Protein AF-A0A1C7IEK6-F1 (afdb_monomer_lite)

InterPro domains:
  IPR012427 Protein of unknown function DUF1622 [PF07784] (40-98)
  IPR012427 Protein of unknown function DUF1622 [PTHR38468] (2-104)

Radius of gyration: 26.87 Å; chains: 1; bounding box: 37×73×53 Å

Structure (mmCIF, N/CA/C/O backbone):
data_AF-A0A1C7IEK6-F1
#
_entry.id   AF-A0A1C7IEK6-F1
#
loop_
_atom_site.group_PDB
_atom_site.id
_atom_site.type_symbol
_atom_site.label_atom_id
_atom_site.label_alt_id
_atom_site.label_comp_id
_atom_site.label_asym_id
_atom_site.label_entity_id
_atom_site.label_seq_id
_atom_site.pdbx_PDB_ins_code
_atom_site.Cartn_x
_atom_site.Cartn_y
_atom_site.Cartn_z
_atom_site.occupancy
_atom_site.B_iso_or_equiv
_atom_site.auth_seq_id
_atom_site.auth_comp_id
_atom_site.auth_asym_id
_atom_site.auth_atom_id
_atom_site.pdbx_PDB_model_num
ATOM 1 N N . MET A 1 1 ? -20.602 -2.144 19.369 1.00 57.12 1 MET A N 1
ATOM 2 C CA . MET A 1 1 ? -19.142 -1.921 19.271 1.00 57.12 1 MET A CA 1
ATOM 3 C C . MET A 1 1 ? -18.459 -3.073 18.543 1.00 57.12 1 MET A C 1
ATOM 5 O O . MET A 1 1 ? -17.870 -2.806 17.510 1.00 57.12 1 MET A O 1
ATOM 9 N N . LEU A 1 2 ? -18.674 -4.334 18.947 1.00 65.44 2 LEU A N 1
ATOM 10 C CA . LEU A 1 2 ? -18.123 -5.524 18.264 1.00 65.44 2 LEU A CA 1
ATOM 11 C C . LEU A 1 2 ? -18.407 -5.593 16.748 1.00 65.44 2 LEU A C 1
ATOM 13 O O . LEU A 1 2 ? -17.500 -5.855 15.971 1.00 65.44 2 LEU A O 1
ATOM 17 N N . PHE A 1 3 ? -19.630 -5.267 16.313 1.00 71.25 3 PHE A N 1
ATOM 18 C CA . PHE A 1 3 ? -20.000 -5.299 14.889 1.00 71.25 3 PHE A CA 1
ATOM 19 C C . PHE A 1 3 ? -19.182 -4.331 14.011 1.00 71.25 3 PHE A C 1
ATOM 21 O O . PHE A 1 3 ? -18.820 -4.679 12.891 1.00 71.25 3 PHE A O 1
ATOM 28 N N . LEU A 1 4 ? -18.860 -3.127 14.506 1.00 73.94 4 LEU A N 1
ATOM 29 C CA . LEU A 1 4 ? -18.054 -2.153 13.752 1.00 73.94 4 LEU A CA 1
ATOM 30 C C . LEU A 1 4 ? -16.591 -2.597 13.655 1.00 73.94 4 LEU A C 1
ATOM 32 O O . LEU A 1 4 ? -15.978 -2.429 12.606 1.00 73.94 4 LEU A O 1
ATOM 36 N N . GLU A 1 5 ? -16.044 -3.176 14.724 1.00 69.12 5 GLU A N 1
ATOM 37 C CA . GLU A 1 5 ? -14.670 -3.689 14.746 1.00 69.12 5 GLU A CA 1
ATOM 38 C C . GLU A 1 5 ? -14.490 -4.897 13.825 1.00 69.12 5 GLU A C 1
ATOM 40 O O . GLU A 1 5 ? -13.506 -4.970 13.091 1.00 69.12 5 GLU A O 1
ATOM 45 N N . GLU A 1 6 ? -15.449 -5.820 13.825 1.00 78.44 6 GLU A N 1
ATOM 46 C CA . GLU A 1 6 ? -15.452 -6.993 12.949 1.00 78.44 6 GLU A CA 1
ATOM 47 C C . GLU A 1 6 ? -15.622 -6.586 11.479 1.00 78.44 6 GLU A C 1
ATOM 49 O O . GLU A 1 6 ? -14.896 -7.061 10.605 1.00 78.44 6 GLU A O 1
ATOM 54 N N . THR A 1 7 ? -16.498 -5.612 11.213 1.00 79.69 7 THR A N 1
ATOM 55 C CA . THR A 1 7 ? -16.661 -5.028 9.874 1.00 79.69 7 THR A CA 1
ATOM 56 C C . THR A 1 7 ? -15.376 -4.341 9.406 1.00 79.69 7 THR A C 1
ATOM 58 O O . THR A 1 7 ? -14.938 -4.566 8.279 1.00 79.69 7 THR A O 1
ATOM 61 N N . LEU A 1 8 ? -14.727 -3.544 10.263 1.00 81.00 8 LEU A N 1
ATOM 62 C CA . LEU A 1 8 ? -13.463 -2.876 9.943 1.00 81.00 8 LEU A CA 1
ATOM 63 C C . LEU A 1 8 ? -12.342 -3.886 9.676 1.00 81.00 8 LEU A C 1
ATOM 65 O O . LEU A 1 8 ? -11.599 -3.727 8.710 1.00 81.00 8 LEU A O 1
ATOM 69 N N . ARG A 1 9 ? -12.232 -4.928 10.507 1.00 81.62 9 ARG A N 1
ATOM 70 C CA . ARG A 1 9 ? -11.234 -5.991 10.350 1.00 81.62 9 ARG A CA 1
ATOM 71 C C . ARG A 1 9 ? -11.416 -6.718 9.020 1.00 81.62 9 ARG A C 1
ATOM 73 O O . ARG A 1 9 ? -10.456 -6.817 8.267 1.00 81.62 9 ARG A O 1
ATOM 80 N N . ASN A 1 10 ? -12.649 -7.083 8.673 1.00 86.69 10 ASN A N 1
ATOM 81 C CA . ASN A 1 10 ? -12.961 -7.712 7.389 1.00 86.69 10 ASN A CA 1
ATOM 82 C C . ASN A 1 10 ? -12.636 -6.804 6.191 1.00 86.69 10 ASN A C 1
ATOM 84 O O . ASN A 1 10 ? -12.075 -7.268 5.199 1.00 86.69 10 ASN A O 1
ATOM 88 N N . ILE A 1 11 ? -12.951 -5.506 6.277 1.00 87.00 11 ILE A N 1
ATOM 89 C CA . ILE A 1 11 ? -12.622 -4.534 5.221 1.00 87.00 11 ILE A CA 1
ATOM 90 C C . ILE A 1 11 ? -11.106 -4.398 5.061 1.00 87.00 11 ILE A C 1
ATOM 92 O O . ILE A 1 11 ? -10.610 -4.348 3.936 1.00 87.00 11 ILE A O 1
ATOM 96 N N . VAL A 1 12 ? -10.363 -4.332 6.166 1.00 87.00 12 VAL A N 1
ATOM 97 C CA . VAL A 1 12 ? -8.908 -4.176 6.119 1.00 87.00 12 VAL A CA 1
ATOM 98 C C . VAL A 1 12 ? -8.225 -5.443 5.630 1.00 87.00 12 VAL A C 1
ATOM 100 O O . VAL A 1 12 ? -7.336 -5.342 4.791 1.00 87.00 12 VAL A O 1
ATOM 103 N N . ASP A 1 13 ? -8.656 -6.619 6.074 1.00 89.50 13 ASP A N 1
ATOM 104 C CA . ASP A 1 13 ? -8.121 -7.891 5.585 1.00 89.50 13 ASP A CA 1
ATOM 105 C C . ASP A 1 13 ? -8.353 -8.032 4.073 1.00 89.50 13 ASP A C 1
ATOM 107 O O . ASP A 1 13 ? -7.441 -8.409 3.331 1.00 89.50 13 ASP A O 1
ATOM 111 N N . LEU A 1 14 ? -9.530 -7.620 3.591 1.00 92.50 14 LEU A N 1
ATOM 112 C CA . LEU A 1 14 ? -9.813 -7.538 2.160 1.00 92.50 14 LEU A CA 1
ATOM 113 C C . LEU A 1 14 ? -8.901 -6.522 1.454 1.00 92.50 14 LEU A C 1
ATOM 115 O O . LEU A 1 14 ? -8.356 -6.821 0.393 1.00 92.50 14 LEU A O 1
ATOM 119 N N . ALA A 1 15 ? -8.697 -5.337 2.032 1.00 90.81 15 ALA A N 1
ATOM 120 C CA . ALA A 1 15 ? -7.830 -4.309 1.461 1.00 90.81 15 ALA A CA 1
ATOM 121 C C . ALA A 1 15 ? -6.360 -4.759 1.387 1.00 90.81 15 ALA A C 1
ATOM 123 O O . ALA A 1 15 ? -5.716 -4.546 0.361 1.00 90.81 15 ALA A O 1
ATOM 124 N N . ILE A 1 16 ? -5.839 -5.422 2.426 1.00 93.12 16 ILE A N 1
ATOM 125 C CA . ILE A 1 16 ? -4.488 -6.009 2.454 1.00 93.12 16 ILE A CA 1
ATOM 126 C C . ILE A 1 16 ? -4.323 -6.972 1.283 1.00 93.12 16 ILE A C 1
ATOM 128 O O . ILE A 1 16 ? -3.371 -6.849 0.510 1.00 93.12 16 ILE A O 1
ATOM 132 N N . LEU A 1 17 ? -5.280 -7.887 1.129 1.00 94.31 17 LEU A N 1
ATOM 133 C CA . LEU A 1 17 ? -5.273 -8.878 0.065 1.00 94.31 17 LEU A CA 1
ATOM 134 C C . LEU A 1 17 ? -5.290 -8.206 -1.320 1.00 94.31 17 LEU A C 1
ATOM 136 O O . LEU A 1 17 ? -4.500 -8.553 -2.197 1.00 94.31 17 LEU A O 1
ATOM 140 N N . LEU A 1 18 ? -6.153 -7.203 -1.511 1.00 95.69 18 LEU A N 1
ATOM 141 C CA . LEU A 1 18 ? -6.241 -6.445 -2.761 1.00 95.69 18 LEU A CA 1
ATOM 142 C C . LEU A 1 18 ? -4.928 -5.731 -3.095 1.00 95.69 18 LEU A C 1
ATOM 144 O O . LEU A 1 18 ? -4.457 -5.824 -4.229 1.00 95.69 18 LEU A O 1
ATOM 148 N N . PHE A 1 19 ? -4.312 -5.057 -2.125 1.00 94.50 19 PHE A N 1
ATOM 149 C CA . PHE A 1 19 ? -3.039 -4.369 -2.328 1.00 94.50 19 PHE A CA 1
ATOM 150 C C . PHE A 1 19 ? -1.903 -5.334 -2.680 1.00 94.50 19 PHE A C 1
ATOM 152 O O . PHE A 1 19 ? -1.121 -5.050 -3.591 1.00 94.50 19 PHE A O 1
ATOM 159 N N . GLU A 1 20 ? -1.844 -6.500 -2.034 1.00 93.88 20 GLU A N 1
ATOM 160 C CA . GLU A 1 20 ? -0.876 -7.544 -2.377 1.00 93.88 20 GLU A CA 1
ATOM 161 C C . GLU A 1 20 ? -1.074 -8.049 -3.812 1.00 93.88 20 GLU A C 1
ATOM 163 O O . GLU A 1 20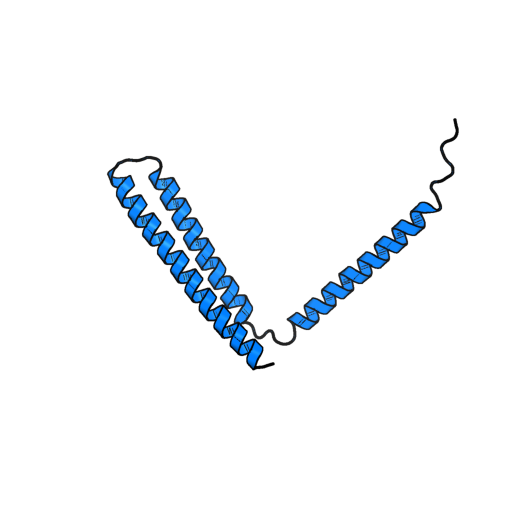 ? -0.106 -8.115 -4.576 1.00 93.88 20 GLU A O 1
ATOM 168 N N . TYR A 1 21 ? -2.315 -8.340 -4.217 1.00 96.38 21 TYR A N 1
ATOM 169 C CA . TYR A 1 21 ? -2.608 -8.797 -5.578 1.00 96.38 21 TYR A CA 1
ATOM 170 C C . TYR A 1 21 ? -2.293 -7.743 -6.640 1.00 96.38 21 TYR A C 1
ATOM 172 O O . TYR A 1 21 ? -1.714 -8.077 -7.677 1.00 96.38 21 TYR A O 1
ATOM 180 N N . ILE A 1 22 ? -2.621 -6.474 -6.387 1.00 95.81 22 ILE A N 1
ATOM 181 C CA . ILE A 1 22 ? -2.301 -5.368 -7.297 1.00 95.81 22 ILE A CA 1
ATOM 182 C C . ILE A 1 22 ? -0.783 -5.226 -7.438 1.00 95.81 22 ILE A C 1
ATOM 184 O O . ILE A 1 22 ? -0.274 -5.178 -8.560 1.00 95.81 22 ILE A O 1
ATOM 188 N N . GLY A 1 23 ? -0.049 -5.221 -6.320 1.00 94.88 23 GLY A N 1
ATOM 189 C CA . GLY A 1 23 ? 1.409 -5.117 -6.329 1.00 94.88 23 GLY A CA 1
ATOM 190 C C . GLY A 1 23 ? 2.068 -6.255 -7.111 1.00 94.88 23 GLY A C 1
ATOM 191 O O . GLY A 1 23 ? 2.913 -6.010 -7.976 1.00 94.88 23 GLY A O 1
ATOM 192 N N . VAL A 1 24 ? 1.631 -7.497 -6.879 1.00 96.25 24 VAL A N 1
ATOM 193 C CA . VAL A 1 24 ? 2.101 -8.674 -7.630 1.00 96.25 24 VAL A CA 1
ATOM 194 C C . VAL A 1 24 ? 1.762 -8.554 -9.119 1.00 96.25 24 VAL A C 1
ATOM 196 O O . VAL A 1 24 ? 2.632 -8.775 -9.963 1.00 96.25 24 VAL A O 1
ATOM 199 N N . GLY A 1 25 ? 0.536 -8.152 -9.459 1.00 96.94 25 GLY A N 1
ATOM 200 C CA . GLY A 1 25 ? 0.097 -7.984 -10.845 1.00 96.94 25 GLY A CA 1
ATOM 201 C C . GLY A 1 25 ? 0.932 -6.959 -11.616 1.00 96.94 25 GLY A C 1
ATOM 202 O O . GLY A 1 25 ? 1.356 -7.226 -12.743 1.00 96.94 25 GLY A O 1
ATOM 203 N N . ILE A 1 26 ? 1.233 -5.815 -10.997 1.00 95.75 26 ILE A N 1
ATOM 204 C CA . ILE A 1 26 ? 2.055 -4.756 -11.600 1.00 95.75 26 ILE A CA 1
ATOM 205 C C . ILE A 1 26 ? 3.487 -5.241 -11.839 1.00 95.75 26 ILE A C 1
ATOM 207 O O . ILE A 1 26 ? 4.031 -5.012 -12.923 1.00 95.75 26 ILE A O 1
ATOM 211 N N . ILE A 1 27 ? 4.084 -5.950 -10.876 1.00 95.00 27 ILE A N 1
ATOM 212 C CA . ILE A 1 27 ? 5.439 -6.506 -11.014 1.00 95.00 27 ILE A CA 1
ATOM 213 C C . ILE A 1 27 ? 5.491 -7.518 -12.160 1.00 95.00 27 ILE A C 1
ATOM 215 O O . ILE A 1 27 ? 6.391 -7.446 -13.000 1.00 95.00 27 ILE A O 1
ATOM 219 N N . ILE A 1 28 ? 4.514 -8.428 -12.235 1.00 95.19 28 ILE A N 1
ATOM 220 C CA . ILE A 1 28 ? 4.422 -9.419 -13.316 1.00 95.19 28 ILE A CA 1
ATOM 221 C C . ILE A 1 28 ? 4.284 -8.715 -14.670 1.00 95.19 28 ILE A C 1
ATOM 223 O O . ILE A 1 28 ? 5.033 -9.015 -15.602 1.00 95.19 28 ILE A O 1
ATOM 227 N N . PHE A 1 29 ? 3.374 -7.745 -14.785 1.00 94.12 29 PHE A N 1
ATOM 228 C CA . PHE A 1 29 ? 3.150 -7.021 -16.035 1.00 94.12 29 PHE A CA 1
ATOM 229 C C . PHE A 1 29 ? 4.389 -6.237 -16.485 1.00 94.12 29 PHE A C 1
ATOM 231 O O . PHE A 1 29 ? 4.774 -6.302 -17.657 1.00 94.12 29 PHE A O 1
ATOM 238 N N . ALA A 1 30 ? 5.045 -5.535 -15.560 1.00 92.25 30 ALA A N 1
ATOM 239 C CA . ALA A 1 30 ? 6.287 -4.820 -15.826 1.00 92.25 30 ALA A CA 1
ATOM 240 C C . ALA A 1 30 ? 7.412 -5.778 -16.240 1.00 92.2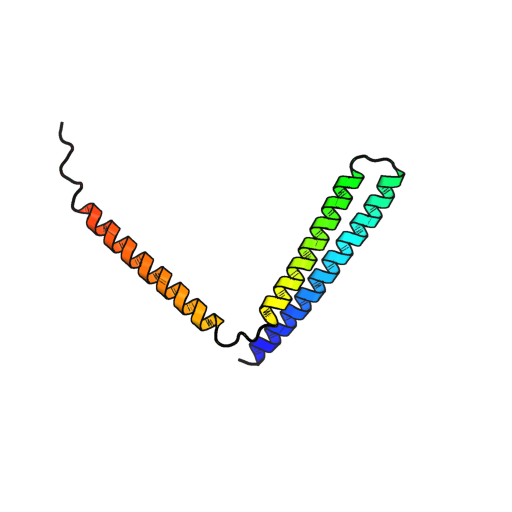5 30 ALA A C 1
ATOM 242 O O . ALA A 1 30 ? 8.134 -5.486 -17.193 1.00 92.25 30 ALA A O 1
ATOM 243 N N . GLY A 1 31 ? 7.510 -6.943 -15.592 1.00 90.88 31 GLY A N 1
ATOM 244 C CA . GLY A 1 31 ? 8.450 -8.007 -15.939 1.00 90.88 31 GLY A CA 1
ATOM 245 C C . GLY A 1 31 ? 8.257 -8.524 -17.365 1.00 90.88 31 GLY A C 1
ATOM 246 O O . GLY A 1 31 ? 9.212 -8.553 -18.141 1.00 90.88 31 GLY A O 1
ATOM 247 N N . ILE A 1 32 ? 7.019 -8.853 -17.748 1.00 91.94 32 ILE A N 1
ATOM 248 C CA . ILE A 1 32 ? 6.688 -9.326 -19.104 1.00 91.94 32 ILE A CA 1
ATOM 249 C C . ILE A 1 32 ? 6.993 -8.240 -20.144 1.00 91.94 32 ILE A C 1
ATOM 251 O O . ILE A 1 32 ? 7.706 -8.486 -21.119 1.00 91.94 32 ILE A O 1
ATOM 255 N N . ARG A 1 33 ? 6.496 -7.014 -19.933 1.00 88.25 33 ARG A N 1
ATOM 256 C CA . ARG A 1 33 ? 6.748 -5.868 -20.827 1.00 88.25 33 ARG A CA 1
ATOM 257 C C . ARG A 1 33 ? 8.239 -5.587 -20.985 1.00 88.25 33 ARG A C 1
ATOM 259 O O . ARG A 1 33 ? 8.692 -5.311 -22.100 1.00 88.25 33 ARG A O 1
ATOM 266 N N . GLY A 1 34 ? 8.976 -5.653 -19.880 1.00 87.19 34 GLY A N 1
ATOM 267 C CA . GLY A 1 34 ? 10.412 -5.446 -19.851 1.00 87.19 34 GLY A CA 1
ATOM 268 C C . GLY A 1 34 ? 11.172 -6.535 -20.591 1.00 87.19 34 GLY A C 1
ATOM 269 O O . GLY A 1 34 ? 12.047 -6.217 -21.384 1.00 87.19 34 GLY A O 1
ATOM 270 N N . MET A 1 35 ? 10.793 -7.801 -20.426 1.00 85.38 35 MET A N 1
ATOM 271 C CA . MET A 1 35 ? 11.390 -8.913 -21.168 1.00 85.38 35 MET A CA 1
ATOM 272 C C . MET A 1 35 ? 11.192 -8.756 -22.684 1.00 85.38 35 MET A C 1
ATOM 274 O O . MET A 1 35 ? 12.144 -8.900 -23.450 1.00 85.38 35 MET A O 1
ATOM 278 N N . ILE A 1 36 ? 9.986 -8.369 -23.118 1.00 85.69 36 ILE A N 1
ATOM 279 C CA . ILE A 1 36 ? 9.684 -8.127 -24.538 1.00 85.69 36 ILE A CA 1
ATOM 280 C C . ILE A 1 36 ? 10.543 -6.983 -25.108 1.00 85.69 36 ILE A C 1
ATOM 282 O O . ILE A 1 36 ? 11.078 -7.113 -26.209 1.00 85.69 36 ILE A O 1
ATOM 286 N N . HIS A 1 37 ? 10.695 -5.866 -24.387 1.00 82.69 37 HIS A N 1
ATOM 287 C CA . HIS A 1 37 ? 11.510 -4.734 -24.859 1.00 82.69 37 HIS A CA 1
ATOM 288 C C . HIS A 1 37 ? 13.019 -4.972 -24.726 1.00 82.69 37 HIS A C 1
ATOM 290 O O . HIS A 1 37 ? 13.793 -4.463 -25.537 1.00 82.69 37 HIS A O 1
ATOM 296 N N . TYR A 1 38 ? 13.445 -5.793 -23.764 1.00 79.62 38 TYR A N 1
ATOM 297 C CA . TYR A 1 38 ? 14.842 -6.185 -23.600 1.00 79.62 38 TYR A CA 1
ATOM 298 C C . TYR A 1 38 ? 15.356 -6.921 -24.842 1.00 79.62 38 TYR A C 1
ATOM 300 O O . TYR A 1 38 ? 16.424 -6.593 -25.356 1.00 79.62 38 TYR A O 1
ATOM 308 N N . ILE A 1 39 ? 14.550 -7.840 -25.388 1.00 80.19 39 ILE A N 1
ATOM 309 C CA . ILE A 1 39 ? 14.856 -8.546 -26.644 1.00 80.19 39 ILE A CA 1
ATOM 310 C C . ILE A 1 39 ? 14.936 -7.565 -27.828 1.00 80.19 39 ILE A C 1
ATOM 312 O O . ILE A 1 39 ? 15.752 -7.746 -28.728 1.00 80.19 39 ILE A O 1
ATOM 316 N N . LYS A 1 40 ? 14.148 -6.484 -27.804 1.00 78.75 40 LYS A N 1
ATOM 317 C CA . LYS A 1 40 ? 14.155 -5.426 -28.827 1.00 78.75 40 LYS A CA 1
ATOM 318 C C . LYS A 1 40 ? 15.284 -4.390 -28.663 1.00 78.75 40 LYS A C 1
ATOM 320 O O . LYS A 1 40 ? 15.358 -3.472 -29.472 1.00 78.75 40 LYS A O 1
ATOM 325 N N . ARG A 1 41 ? 16.180 -4.539 -27.669 1.00 76.44 41 ARG A N 1
ATOM 326 C CA . ARG A 1 41 ? 17.288 -3.603 -27.349 1.00 76.44 41 ARG A CA 1
ATOM 327 C C . ARG A 1 41 ? 16.841 -2.156 -27.084 1.00 76.44 41 ARG A C 1
ATOM 329 O O . ARG A 1 41 ? 17.591 -1.213 -27.321 1.00 76.44 41 ARG A O 1
ATOM 336 N N . ASP A 1 42 ? 15.646 -1.977 -26.531 1.00 74.56 42 ASP A N 1
ATOM 337 C CA . ASP A 1 42 ? 15.105 -0.644 -26.262 1.00 74.56 42 ASP A CA 1
ATOM 338 C C . ASP A 1 42 ? 15.717 -0.030 -24.980 1.00 74.56 42 ASP A C 1
ATOM 340 O O . ASP A 1 42 ? 15.617 -0.638 -23.903 1.00 74.56 42 ASP A O 1
ATOM 344 N N . PRO A 1 43 ? 16.320 1.175 -25.022 1.00 70.50 43 PRO A N 1
ATOM 345 C CA . PRO A 1 43 ? 16.941 1.799 -23.847 1.00 70.50 43 PRO A CA 1
ATOM 346 C C . PRO A 1 43 ? 15.930 2.157 -22.743 1.00 70.50 43 PRO A C 1
ATOM 348 O O . PRO A 1 43 ? 16.288 2.199 -21.564 1.00 70.50 43 PRO A O 1
ATOM 351 N N . ASN A 1 44 ? 14.649 2.328 -23.088 1.00 74.81 44 ASN A N 1
ATOM 352 C CA . ASN A 1 44 ? 13.577 2.651 -22.137 1.00 74.81 44 ASN A CA 1
ATOM 353 C C . ASN A 1 44 ? 13.145 1.473 -21.243 1.00 74.81 44 ASN A C 1
ATOM 355 O O . ASN A 1 44 ? 12.442 1.666 -20.248 1.00 74.81 44 ASN A O 1
ATOM 359 N N . THR A 1 45 ? 13.595 0.254 -21.552 1.00 79.56 45 THR A N 1
ATOM 360 C CA . THR A 1 45 ? 13.212 -0.978 -20.842 1.00 79.56 45 THR A CA 1
ATOM 361 C C . THR A 1 45 ? 13.528 -0.926 -19.350 1.00 79.56 45 THR A C 1
ATOM 363 O O . THR A 1 45 ? 12.691 -1.281 -18.521 1.00 79.56 45 THR A O 1
ATOM 366 N N . LYS A 1 46 ? 14.728 -0.453 -18.988 1.00 81.56 46 LYS A N 1
ATOM 367 C CA . LYS A 1 46 ? 15.173 -0.394 -17.587 1.00 81.56 46 LYS A CA 1
ATOM 368 C C . LYS A 1 46 ? 14.311 0.555 -16.758 1.00 81.56 46 LYS A C 1
ATOM 370 O O . LYS A 1 46 ? 13.998 0.244 -15.614 1.00 81.56 46 LYS A O 1
ATOM 375 N N . LEU A 1 47 ? 13.895 1.677 -17.348 1.00 85.50 47 LEU A N 1
ATOM 376 C CA . LEU A 1 47 ? 13.053 2.665 -16.680 1.00 85.50 47 LEU A CA 1
ATOM 377 C C . LEU A 1 47 ? 11.639 2.124 -16.435 1.00 85.50 47 LEU A C 1
ATOM 379 O O . LEU A 1 47 ? 11.098 2.313 -15.348 1.00 85.50 47 LEU A O 1
ATOM 383 N N . LEU A 1 48 ? 11.055 1.428 -17.417 1.00 84.69 48 LEU A N 1
ATOM 384 C CA . LEU A 1 48 ? 9.732 0.812 -17.275 1.00 84.69 48 LEU A CA 1
ATOM 385 C C . LEU A 1 48 ? 9.736 -0.272 -16.187 1.00 84.69 48 LEU A C 1
ATOM 387 O O . LEU A 1 48 ? 8.842 -0.307 -15.343 1.00 84.69 48 LEU A O 1
ATOM 391 N N . LEU A 1 49 ? 10.769 -1.119 -16.185 1.00 89.50 49 LEU A N 1
ATOM 392 C CA . LEU A 1 49 ? 10.926 -2.182 -15.196 1.00 89.50 49 LEU A CA 1
ATOM 393 C C . LEU A 1 49 ? 11.119 -1.607 -13.786 1.00 89.50 49 LEU A C 1
ATOM 395 O O . LEU A 1 49 ? 10.444 -2.033 -12.855 1.00 89.50 49 LEU A O 1
ATOM 399 N N . ALA A 1 50 ? 11.993 -0.605 -13.638 1.00 91.75 50 ALA A N 1
ATOM 400 C CA . ALA A 1 50 ? 12.262 0.048 -12.358 1.00 91.75 50 ALA A CA 1
ATOM 401 C C . ALA A 1 50 ? 11.010 0.724 -11.780 1.00 91.75 50 ALA A C 1
ATOM 403 O O . ALA A 1 50 ? 10.719 0.558 -10.598 1.00 91.75 50 ALA A O 1
ATOM 404 N N . LYS A 1 51 ? 10.232 1.429 -12.614 1.00 91.06 51 LYS A N 1
ATOM 405 C CA . LYS A 1 51 ? 8.963 2.045 -12.194 1.00 91.06 51 LYS A CA 1
ATOM 406 C C . LYS A 1 51 ? 7.927 1.004 -11.773 1.00 91.06 51 LYS A C 1
ATOM 408 O O . LYS A 1 51 ? 7.278 1.182 -10.749 1.00 91.06 51 LYS A O 1
ATOM 413 N N . GLY A 1 52 ? 7.788 -0.082 -12.535 1.00 92.00 52 GLY A N 1
ATOM 414 C CA . GLY A 1 52 ? 6.858 -1.160 -12.196 1.00 92.00 52 GLY A CA 1
ATOM 415 C C . GLY A 1 52 ? 7.227 -1.880 -10.897 1.00 92.00 52 GLY A C 1
ATOM 416 O O . GLY A 1 52 ? 6.357 -2.154 -10.076 1.00 92.00 52 GLY A O 1
ATOM 417 N N . LEU A 1 53 ? 8.521 -2.123 -10.671 1.00 94.00 53 LEU A N 1
ATOM 418 C CA . LEU A 1 53 ? 9.017 -2.698 -9.420 1.00 94.00 53 LEU A CA 1
ATOM 419 C C . LEU A 1 53 ? 8.802 -1.758 -8.227 1.00 94.00 53 LEU A C 1
ATOM 421 O O . LEU A 1 53 ? 8.321 -2.209 -7.191 1.00 94.00 53 LEU A O 1
ATOM 425 N N . ALA A 1 54 ? 9.110 -0.465 -8.374 1.00 95.62 54 ALA A N 1
ATOM 426 C CA . ALA A 1 54 ? 8.893 0.532 -7.324 1.00 95.62 54 ALA A CA 1
ATOM 427 C C . ALA A 1 54 ? 7.411 0.624 -6.931 1.00 95.62 54 ALA A C 1
ATOM 429 O O . ALA A 1 54 ? 7.078 0.500 -5.757 1.00 95.62 54 ALA A O 1
ATOM 430 N N . MET A 1 55 ? 6.518 0.723 -7.917 1.00 95.19 55 MET A N 1
ATOM 431 C CA . MET A 1 55 ? 5.074 0.762 -7.688 1.00 95.19 55 MET A CA 1
ATOM 432 C C . MET A 1 55 ? 4.562 -0.515 -7.002 1.00 95.19 55 MET A C 1
ATOM 434 O O . MET A 1 55 ? 3.767 -0.450 -6.068 1.00 95.19 55 MET A O 1
ATOM 438 N N . GLY A 1 56 ? 5.043 -1.692 -7.417 1.00 94.50 56 GLY A N 1
ATOM 439 C CA . GLY A 1 56 ? 4.685 -2.950 -6.759 1.00 94.50 56 GLY A CA 1
ATOM 440 C C . GLY A 1 56 ? 5.135 -3.027 -5.296 1.00 94.50 56 GLY A C 1
ATOM 441 O O . GLY A 1 56 ? 4.414 -3.566 -4.455 1.00 94.50 56 GLY A O 1
ATOM 442 N N . LEU A 1 57 ? 6.301 -2.458 -4.979 1.00 95.50 57 LEU A N 1
ATOM 443 C CA . LEU A 1 57 ? 6.810 -2.365 -3.610 1.00 95.50 57 LEU A CA 1
ATOM 444 C C . LEU A 1 57 ? 6.010 -1.372 -2.762 1.00 95.50 57 LEU A C 1
ATOM 446 O O . LEU A 1 57 ? 5.714 -1.681 -1.611 1.00 95.50 57 LEU A O 1
ATOM 450 N N . GLU A 1 58 ? 5.608 -0.228 -3.318 1.00 94.50 58 GLU A N 1
ATOM 451 C CA . GLU A 1 58 ? 4.736 0.736 -2.632 1.00 94.50 58 GLU A CA 1
ATOM 452 C C . GLU A 1 58 ? 3.404 0.097 -2.223 1.00 94.50 58 GLU A C 1
ATOM 454 O O . GLU A 1 58 ? 2.964 0.261 -1.085 1.00 94.50 58 GLU A O 1
ATOM 459 N N . PHE A 1 59 ? 2.806 -0.717 -3.098 1.00 92.12 59 PHE A N 1
ATOM 460 C CA . PHE A 1 59 ? 1.584 -1.453 -2.768 1.00 92.12 59 PHE A CA 1
ATOM 461 C C . PHE A 1 59 ? 1.784 -2.495 -1.661 1.00 92.12 59 PHE A C 1
ATOM 463 O O . PHE A 1 59 ? 0.920 -2.640 -0.794 1.00 92.12 59 PHE A O 1
ATOM 470 N N . LYS A 1 60 ? 2.941 -3.167 -1.622 1.00 91.50 60 LYS A N 1
ATOM 471 C CA . LYS A 1 60 ? 3.291 -4.069 -0.514 1.00 91.50 60 LYS A CA 1
ATOM 472 C C . LYS A 1 60 ? 3.552 -3.343 0.805 1.00 91.50 60 LYS A C 1
ATOM 474 O O . LYS A 1 60 ? 3.194 -3.848 1.863 1.00 91.50 60 LYS A O 1
ATOM 479 N N . LEU A 1 61 ? 4.166 -2.164 0.764 1.00 93.69 61 LEU A N 1
ATOM 480 C CA . LEU A 1 61 ? 4.343 -1.347 1.964 1.00 93.69 61 LEU A CA 1
ATOM 481 C C . LEU A 1 61 ? 2.992 -0.834 2.477 1.00 93.69 61 LEU A C 1
ATOM 483 O O . L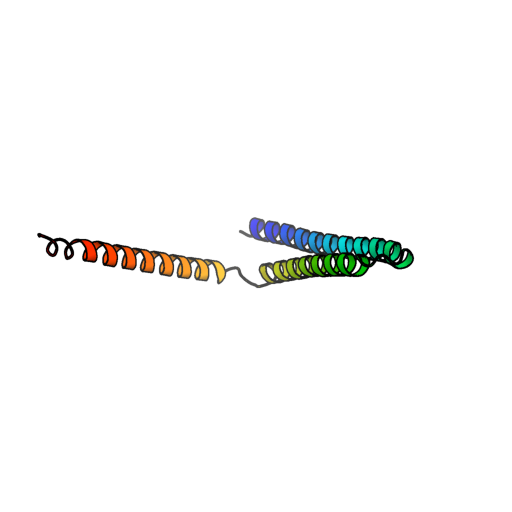EU A 1 61 ? 2.748 -0.865 3.681 1.00 93.69 61 LEU A O 1
ATOM 487 N N . GLY A 1 62 ? 2.088 -0.433 1.580 1.00 89.06 62 GLY A N 1
ATOM 488 C CA . GLY A 1 62 ? 0.723 -0.039 1.932 1.00 89.06 62 GLY A CA 1
ATOM 489 C C . GLY A 1 62 ? -0.063 -1.153 2.631 1.00 89.06 62 GLY A C 1
ATOM 490 O O . GLY A 1 62 ? -0.721 -0.893 3.641 1.00 89.06 62 GLY A O 1
ATOM 491 N N . SER A 1 63 ? 0.050 -2.400 2.158 1.00 89.88 63 SER A N 1
ATOM 492 C CA . SER A 1 63 ? -0.608 -3.546 2.801 1.00 89.88 63 SER A CA 1
ATOM 493 C C . SER A 1 63 ? -0.025 -3.862 4.185 1.00 89.88 63 SER A C 1
ATOM 495 O O . SER A 1 63 ? -0.778 -4.142 5.120 1.00 89.88 63 SER A O 1
ATOM 497 N N . GLU A 1 64 ? 1.292 -3.743 4.362 1.00 89.06 64 GLU A N 1
ATOM 498 C CA . GLU A 1 64 ? 1.941 -3.910 5.669 1.00 89.06 64 GLU A CA 1
ATOM 499 C C . GLU A 1 64 ? 1.518 -2.807 6.655 1.00 89.06 64 GLU A C 1
ATOM 501 O O . GLU A 1 64 ? 1.198 -3.080 7.813 1.00 89.06 64 GLU A O 1
ATOM 506 N N . ILE A 1 65 ? 1.414 -1.554 6.196 1.00 87.06 65 ILE A N 1
ATOM 507 C CA . ILE A 1 65 ? 0.910 -0.445 7.019 1.00 87.06 65 ILE A CA 1
ATOM 508 C C . ILE A 1 65 ? -0.508 -0.753 7.510 1.00 87.06 65 ILE A C 1
ATOM 510 O O . ILE A 1 65 ? -0.749 -0.690 8.717 1.00 87.06 65 ILE A O 1
ATOM 514 N N . LEU A 1 66 ? -1.418 -1.159 6.620 1.00 83.62 66 LEU A N 1
ATOM 515 C CA . LEU A 1 66 ? -2.792 -1.534 6.980 1.00 83.62 66 LEU A CA 1
ATOM 516 C C . LEU A 1 66 ? -2.838 -2.667 8.011 1.00 83.62 66 LEU A C 1
ATOM 518 O O . LEU A 1 66 ? -3.571 -2.576 9.001 1.00 83.62 66 LEU A O 1
ATOM 522 N N . ARG A 1 67 ? -1.992 -3.689 7.837 1.00 81.00 67 ARG A N 1
ATOM 523 C CA . ARG A 1 67 ? -1.848 -4.801 8.786 1.00 81.00 67 ARG A CA 1
ATOM 524 C C . ARG A 1 67 ? -1.430 -4.296 10.165 1.00 81.00 67 ARG A C 1
ATOM 526 O O . ARG A 1 67 ? -2.021 -4.676 11.175 1.00 81.00 67 ARG A O 1
ATOM 533 N N . THR A 1 68 ? -0.471 -3.377 10.236 1.00 79.06 68 THR A N 1
ATOM 534 C CA . THR A 1 68 ? -0.019 -2.835 11.525 1.00 79.06 68 THR A CA 1
ATOM 535 C C . THR A 1 68 ? -0.994 -1.835 12.155 1.00 79.06 68 THR A C 1
ATOM 537 O O . THR A 1 68 ? -0.978 -1.681 13.376 1.00 79.06 68 THR A O 1
ATOM 540 N N . VAL A 1 69 ? -1.840 -1.162 11.374 1.00 69.19 69 VAL A N 1
ATOM 541 C CA . VAL A 1 69 ? -2.878 -0.256 11.895 1.00 69.19 69 VAL A CA 1
ATOM 542 C C . VAL A 1 69 ? -4.026 -1.040 12.547 1.00 69.19 69 VAL A C 1
ATOM 544 O O . VAL A 1 69 ? -4.610 -0.552 13.508 1.00 69.19 69 VAL A O 1
ATOM 547 N N . VAL A 1 70 ? -4.305 -2.274 12.106 1.00 63.59 70 VAL A N 1
ATOM 548 C CA . VAL A 1 70 ? -5.465 -3.070 12.573 1.00 63.59 70 VAL A CA 1
ATOM 549 C C . VAL A 1 70 ? -5.115 -4.233 13.519 1.00 63.59 70 VAL A C 1
ATOM 551 O O . VAL A 1 70 ? -5.954 -4.659 14.321 1.00 63.59 70 VAL A O 1
ATOM 554 N N . VAL A 1 71 ? -3.880 -4.749 13.490 1.00 58.19 71 VAL A N 1
ATOM 555 C CA . VAL A 1 71 ? -3.446 -5.896 14.325 1.00 58.19 71 VAL A CA 1
ATOM 556 C C . VAL A 1 71 ? -2.925 -5.480 15.713 1.00 58.19 71 VAL A C 1
ATOM 558 O O . VAL A 1 71 ? -2.699 -6.327 16.576 1.00 5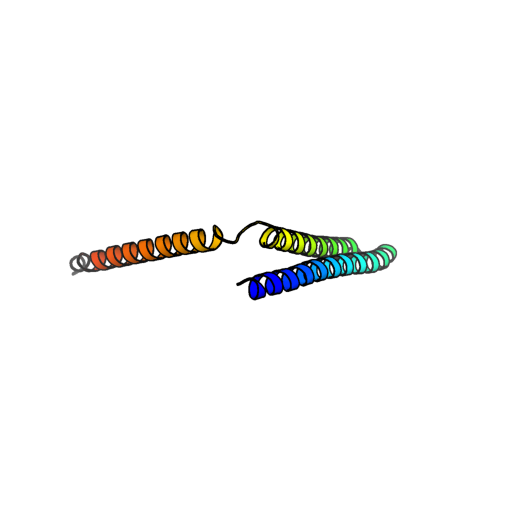8.19 71 VAL A O 1
ATOM 561 N N . ARG A 1 72 ? -2.790 -4.183 16.007 1.00 51.28 72 ARG A N 1
ATOM 562 C CA . ARG A 1 72 ? -2.453 -3.742 17.371 1.00 51.28 72 ARG A CA 1
ATOM 563 C C . ARG A 1 72 ? -3.720 -3.753 18.255 1.00 51.28 72 ARG A C 1
ATOM 565 O O . ARG A 1 72 ? -4.817 -3.447 17.801 1.00 51.28 72 ARG A O 1
ATOM 572 N N . LYS A 1 73 ? -3.598 -4.129 19.534 1.00 54.72 73 LYS A N 1
ATOM 573 C CA . LYS A 1 73 ? -4.687 -4.013 20.528 1.00 54.72 73 LYS A CA 1
ATOM 574 C C . LYS A 1 73 ? -4.900 -2.522 20.849 1.00 54.72 73 LYS A C 1
ATOM 576 O O . LYS A 1 73 ? -4.189 -1.982 21.688 1.00 54.72 73 LYS A O 1
ATOM 581 N N . LEU A 1 74 ? -5.806 -1.850 20.128 1.00 50.97 74 LEU A N 1
ATOM 582 C CA . LEU A 1 74 ? -5.926 -0.379 20.065 1.00 50.97 74 LEU A CA 1
ATOM 583 C C . LEU A 1 74 ? -7.236 0.214 20.602 1.00 50.97 74 LEU A C 1
ATOM 585 O O . LEU A 1 74 ? -7.534 1.373 20.330 1.00 50.97 74 LEU A O 1
ATOM 589 N N . SER A 1 75 ? -8.028 -0.543 21.354 1.00 53.72 75 SER A N 1
ATOM 590 C CA . SER A 1 75 ? -9.399 -0.121 21.670 1.00 53.72 75 SER A CA 1
ATOM 591 C C . SER A 1 75 ? -9.510 1.128 22.561 1.00 53.72 75 SER A C 1
ATOM 593 O O . SER A 1 75 ? -10.528 1.806 22.499 1.00 53.72 75 SER A O 1
ATOM 595 N N . GLU A 1 76 ? -8.501 1.465 23.372 1.00 52.00 76 GLU A N 1
ATOM 596 C CA . GLU A 1 76 ? -8.614 2.569 24.348 1.00 52.00 76 GLU A CA 1
ATOM 597 C C . GLU A 1 76 ? -7.599 3.697 24.131 1.00 52.00 76 GLU A C 1
ATOM 599 O O . GLU A 1 76 ? -7.918 4.869 24.321 1.00 52.00 76 GLU A O 1
ATOM 604 N N . ILE A 1 77 ? -6.387 3.384 23.664 1.00 66.69 77 ILE A N 1
ATOM 605 C CA . ILE A 1 77 ? -5.300 4.372 23.577 1.00 66.69 77 ILE A CA 1
ATOM 606 C C . ILE A 1 77 ? -5.540 5.434 22.484 1.00 66.69 77 ILE A C 1
ATOM 608 O O . ILE A 1 77 ? -5.128 6.580 22.646 1.00 66.69 77 ILE A O 1
ATOM 612 N N . TYR A 1 78 ? -6.228 5.092 21.387 1.00 67.25 78 TYR A N 1
ATOM 613 C CA . TYR A 1 78 ? -6.377 5.988 20.226 1.00 67.25 78 TYR A CA 1
ATOM 614 C C . TYR A 1 78 ? -7.414 7.087 20.445 1.00 67.25 78 TYR A C 1
ATOM 616 O O . TYR A 1 78 ? -7.202 8.222 20.025 1.00 67.25 78 TYR A O 1
ATOM 624 N N . ILE A 1 79 ? -8.508 6.775 21.141 1.00 68.12 79 ILE A N 1
ATOM 625 C CA . ILE A 1 79 ? -9.538 7.762 21.487 1.00 68.12 79 ILE A CA 1
ATOM 626 C C . ILE A 1 79 ? -8.964 8.762 22.495 1.00 68.12 79 ILE A C 1
ATOM 628 O O . ILE A 1 79 ? -9.113 9.972 22.327 1.00 68.12 79 ILE A O 1
ATOM 632 N N . VAL A 1 80 ? -8.228 8.265 23.494 1.00 78.25 80 VAL A N 1
ATOM 633 C CA . VAL A 1 80 ? -7.549 9.106 24.488 1.00 78.25 80 VAL A CA 1
ATOM 634 C C . VAL A 1 80 ? -6.499 10.003 23.821 1.00 78.25 80 VAL A C 1
ATOM 636 O O . VAL A 1 80 ? -6.494 11.210 24.060 1.00 78.25 80 VAL A O 1
ATOM 639 N N . ALA A 1 81 ? -5.666 9.459 22.928 1.00 77.56 81 ALA A N 1
ATOM 640 C CA . ALA A 1 81 ? -4.680 10.242 22.179 1.00 77.56 81 ALA A CA 1
ATOM 641 C C . ALA A 1 81 ? -5.333 11.306 21.276 1.00 77.56 81 ALA A C 1
ATOM 643 O O . ALA A 1 81 ? -4.868 12.446 21.240 1.00 77.56 81 ALA A O 1
ATOM 644 N N . GLY A 1 82 ? -6.438 10.972 20.602 1.00 82.19 82 GLY A N 1
ATOM 645 C CA . GLY A 1 82 ? -7.194 11.915 19.774 1.00 82.19 82 GLY A CA 1
ATOM 646 C C . GLY A 1 82 ? -7.761 13.091 20.575 1.00 82.19 82 GLY A C 1
ATOM 647 O O . GLY A 1 82 ? -7.600 14.244 20.177 1.00 82.19 82 GLY A O 1
ATOM 648 N N . ILE A 1 83 ? -8.353 12.822 21.744 1.00 87.81 83 ILE A N 1
ATOM 649 C CA . ILE A 1 83 ? -8.892 13.866 22.632 1.00 87.81 83 ILE A CA 1
ATOM 650 C C . ILE A 1 83 ? -7.775 14.788 23.153 1.00 87.81 83 ILE A C 1
ATOM 652 O O . ILE A 1 83 ? -7.964 16.004 23.214 1.00 87.81 83 ILE A O 1
ATOM 656 N N . ILE A 1 84 ? -6.598 14.248 23.491 1.00 91.06 84 ILE A N 1
ATOM 657 C CA . ILE A 1 84 ? -5.444 15.042 23.953 1.00 91.06 84 ILE A CA 1
ATOM 658 C C . ILE A 1 84 ? -4.956 16.002 22.858 1.00 91.06 84 ILE A C 1
ATOM 660 O O . ILE A 1 84 ? -4.713 17.177 23.137 1.00 91.06 84 ILE A O 1
ATOM 664 N N . VAL A 1 85 ? -4.857 15.528 21.613 1.00 87.88 85 VAL A N 1
ATOM 665 C CA . VAL A 1 85 ? -4.439 16.352 20.467 1.00 87.88 85 VAL A CA 1
ATOM 666 C C . VAL A 1 85 ? -5.448 17.467 20.193 1.00 87.88 85 VAL A C 1
ATOM 668 O O . VAL A 1 85 ? -5.055 18.627 20.076 1.00 87.88 85 VAL A O 1
ATOM 671 N N . LEU A 1 86 ? -6.747 17.148 20.164 1.00 91.25 86 LEU A N 1
ATOM 672 C CA . LEU A 1 86 ? -7.810 18.145 19.987 1.00 91.25 86 LEU A CA 1
ATOM 673 C C . LEU A 1 86 ? -7.767 19.222 21.081 1.00 91.25 86 LEU A C 1
ATOM 675 O O . LEU A 1 86 ? -7.901 20.410 20.787 1.00 91.25 86 LEU A O 1
ATOM 679 N N . ARG A 1 87 ? -7.512 18.820 22.333 1.00 93.25 87 ARG A N 1
ATOM 680 C CA . ARG A 1 87 ? -7.379 19.741 23.469 1.00 93.25 87 ARG A CA 1
ATOM 681 C C . ARG A 1 87 ? -6.177 20.674 23.321 1.00 93.25 87 ARG A C 1
ATOM 683 O O . ARG A 1 87 ? -6.305 21.865 23.603 1.00 93.25 87 ARG A O 1
ATOM 690 N N . ALA A 1 88 ? -5.032 20.157 22.880 1.00 93.12 88 ALA A N 1
ATOM 691 C CA . ALA A 1 88 ? -3.834 20.959 22.645 1.00 93.12 88 ALA A CA 1
ATOM 692 C C . ALA A 1 88 ? -4.052 21.984 21.521 1.00 93.12 88 ALA A C 1
ATOM 694 O O . ALA A 1 88 ? -3.742 23.159 21.706 1.00 93.12 88 ALA A O 1
ATOM 695 N N . ILE A 1 89 ? -4.656 21.566 20.404 1.00 92.81 89 ILE A N 1
ATOM 696 C CA . ILE A 1 89 ? -4.960 22.449 19.267 1.00 92.81 89 ILE A CA 1
ATOM 697 C C . ILE A 1 89 ? -5.918 23.569 19.686 1.00 92.81 89 ILE A C 1
ATOM 699 O O . ILE A 1 89 ? -5.620 24.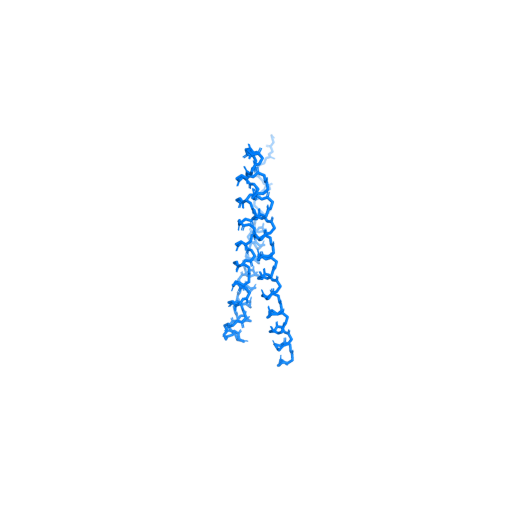736 19.443 1.00 92.81 89 ILE A O 1
ATOM 703 N N . LEU A 1 90 ? -7.029 23.239 20.357 1.00 91.94 90 LEU A N 1
ATOM 704 C CA . LEU A 1 90 ? -8.013 24.233 20.801 1.00 91.94 90 LEU A CA 1
ATOM 705 C C . LEU A 1 90 ? -7.399 25.246 21.777 1.00 91.94 90 LEU A C 1
ATOM 707 O O . LEU A 1 90 ? -7.635 26.443 21.666 1.00 91.94 90 LEU A O 1
ATOM 711 N N . THR A 1 91 ? -6.573 24.770 22.708 1.00 89.06 91 THR A N 1
ATOM 712 C CA . THR A 1 91 ? -5.913 25.628 23.702 1.00 89.06 91 THR A CA 1
ATOM 713 C C . THR A 1 91 ? -4.912 26.580 23.042 1.00 89.06 91 THR A C 1
ATOM 715 O O . THR A 1 91 ? -4.840 27.751 23.409 1.00 89.06 91 THR A O 1
ATOM 718 N N . ILE A 1 92 ? -4.161 26.099 22.047 1.00 89.88 92 ILE A N 1
ATOM 719 C CA . ILE A 1 92 ? -3.215 26.921 21.281 1.00 89.88 92 ILE A CA 1
ATOM 720 C C . ILE A 1 92 ? -3.955 27.956 20.427 1.00 89.88 92 ILE A C 1
ATOM 722 O O . ILE A 1 92 ? -3.540 29.111 20.411 1.00 89.88 92 ILE A O 1
ATOM 726 N N . LEU A 1 93 ? -5.048 27.568 19.761 1.00 90.31 93 LEU A N 1
ATOM 727 C CA . LEU A 1 93 ? -5.881 28.479 18.966 1.00 90.31 93 LEU A CA 1
ATOM 728 C C . LEU A 1 93 ? -6.419 29.634 19.812 1.00 90.31 93 LEU A C 1
ATOM 730 O O . LEU A 1 93 ? -6.256 30.787 19.430 1.00 90.31 93 LEU A O 1
ATOM 734 N N . ILE A 1 94 ? -6.973 29.328 20.988 1.00 88.12 94 ILE A N 1
ATOM 735 C CA . ILE A 1 94 ? -7.480 30.349 21.915 1.00 88.12 94 ILE A CA 1
ATOM 736 C C . ILE A 1 94 ? -6.349 31.286 22.358 1.00 88.12 94 ILE A C 1
ATOM 738 O O . ILE A 1 94 ? -6.521 32.499 22.387 1.00 88.12 94 ILE A O 1
ATOM 742 N N . HIS A 1 95 ? -5.165 30.750 22.670 1.00 84.56 95 HIS A N 1
ATOM 743 C CA . HIS A 1 95 ? -4.027 31.578 23.074 1.00 84.56 95 HIS A CA 1
ATOM 744 C C . HIS A 1 95 ? -3.531 32.502 21.949 1.00 84.56 95 HIS A C 1
ATOM 746 O O . HIS A 1 95 ? -3.126 33.635 22.207 1.00 84.56 95 HIS A O 1
ATOM 752 N N . TRP A 1 96 ? -3.563 32.026 20.704 1.00 84.31 96 TRP A N 1
ATOM 753 C CA . TRP A 1 96 ? -3.211 32.827 19.533 1.00 84.31 96 TRP A CA 1
ATOM 754 C C . TRP A 1 96 ? -4.224 33.936 19.265 1.00 84.31 96 TRP A C 1
ATOM 756 O O . TRP A 1 96 ? -3.811 35.055 18.975 1.00 84.31 96 TRP A O 1
ATOM 766 N N . GLU A 1 97 ? -5.517 33.639 19.396 1.00 79.81 97 GLU A N 1
ATOM 767 C CA . GLU A 1 97 ? -6.592 34.621 19.229 1.00 79.81 97 GLU A CA 1
ATOM 768 C C . GLU A 1 97 ? -6.477 35.746 20.270 1.00 79.81 97 GLU A C 1
ATOM 770 O O . GLU A 1 97 ? -6.402 36.914 19.898 1.00 79.81 97 GLU A O 1
ATOM 775 N N . ILE A 1 98 ? -6.290 35.401 21.552 1.00 78.44 98 ILE A N 1
ATOM 776 C CA . ILE A 1 98 ? -6.100 36.385 22.634 1.00 78.44 98 ILE A CA 1
ATOM 777 C C . ILE A 1 98 ? -4.877 37.278 22.373 1.00 78.44 98 ILE A C 1
ATOM 779 O O . ILE A 1 98 ? -4.955 38.499 22.491 1.00 78.44 98 ILE A O 1
ATOM 783 N N . LYS A 1 99 ? -3.741 36.692 21.971 1.00 74.06 99 LYS A N 1
ATOM 784 C CA . LYS A 1 99 ? -2.520 37.460 21.686 1.00 74.06 99 LYS A CA 1
ATOM 785 C C . LYS A 1 99 ? -2.689 38.408 20.491 1.00 74.06 99 LYS A C 1
ATOM 787 O O . LYS A 1 99 ? -2.045 39.456 20.444 1.00 74.06 99 LYS A O 1
ATOM 792 N N . ASN A 1 100 ? -3.500 38.030 19.507 1.00 69.50 100 ASN A N 1
ATOM 793 C CA . ASN A 1 100 ? -3.728 38.843 18.319 1.00 69.50 100 ASN A CA 1
ATOM 794 C C . ASN A 1 100 ? -4.646 40.040 18.616 1.00 69.50 100 ASN A C 1
ATOM 796 O O . ASN A 1 100 ? -4.402 41.132 18.105 1.00 69.50 100 ASN A O 1
ATOM 800 N N . ASP A 1 101 ? -5.632 39.863 19.495 1.00 63.28 101 ASP A N 1
ATOM 801 C CA . ASP A 1 101 ? -6.542 40.937 19.906 1.00 63.28 101 ASP A CA 1
ATOM 802 C C . ASP A 1 101 ? -5.851 41.999 20.785 1.00 63.28 101 ASP A C 1
ATOM 804 O O . ASP A 1 101 ? -6.122 43.193 20.642 1.00 63.28 101 ASP A O 1
ATOM 808 N N . GLU A 1 102 ? -4.881 41.614 21.623 1.00 59.53 102 GLU A N 1
ATOM 809 C CA . GLU A 1 102 ? -4.072 42.564 22.411 1.00 59.53 102 GLU A CA 1
ATOM 810 C C . GLU A 1 102 ? -3.176 43.468 21.536 1.00 59.53 102 GLU A C 1
ATOM 812 O O . GLU A 1 102 ? -2.860 44.600 21.911 1.00 59.53 102 GLU A O 1
ATOM 817 N N . GLY A 1 103 ? -2.791 43.002 20.343 1.00 58.97 103 GLY A N 1
ATOM 818 C CA . GLY A 1 103 ? -1.919 43.733 19.419 1.00 58.97 103 GLY A CA 1
ATOM 819 C C . GLY A 1 103 ? -2.600 44.879 18.664 1.00 58.97 103 GLY A C 1
ATOM 820 O O . GLY A 1 103 ? -1.918 45.784 18.181 1.00 58.97 103 GLY A O 1
ATOM 821 N N . HIS A 1 104 ? -3.932 44.888 18.579 1.00 55.41 104 HIS A N 1
ATOM 822 C CA . HIS A 1 104 ? -4.658 45.922 17.836 1.00 55.41 104 HIS A CA 1
ATOM 823 C C . HIS A 1 104 ? -4.955 47.196 18.636 1.00 55.41 104 HIS A C 1
ATOM 825 O O . HIS A 1 104 ? -5.313 48.207 18.035 1.00 55.41 104 HIS A O 1
ATOM 831 N N . LEU A 1 105 ? -4.736 47.206 19.955 1.00 57.44 105 LEU A N 1
ATOM 832 C CA . LEU A 1 105 ? -4.954 48.400 20.783 1.00 57.44 105 LEU A CA 1
ATOM 833 C C . LEU A 1 105 ? -3.704 49.291 20.954 1.00 57.44 105 LEU A C 1
ATOM 835 O O . LEU A 1 105 ? -3.815 50.363 21.540 1.00 57.44 105 LEU A O 1
ATOM 839 N N . MET A 1 106 ? -2.529 48.904 20.429 1.00 57.38 106 MET A N 1
ATOM 840 C CA . MET A 1 106 ? -1.259 49.646 20.604 1.00 57.38 106 MET A CA 1
ATOM 841 C C . MET A 1 106 ? -0.545 50.055 19.295 1.00 57.38 106 MET A C 1
ATOM 843 O O . MET A 1 106 ? 0.658 50.302 19.303 1.00 57.38 106 MET A O 1
ATOM 847 N N . GLY A 1 107 ? -1.256 50.134 18.163 1.00 57.25 107 GLY A N 1
ATOM 848 C CA . GLY A 1 107 ? -0.675 50.475 16.848 1.00 57.25 107 GLY A CA 1
ATOM 849 C C . GLY A 1 107 ? -1.232 51.734 16.170 1.00 57.25 107 GLY A C 1
ATOM 850 O O . GLY A 1 107 ? -0.975 51.939 14.989 1.00 57.25 107 GLY A O 1
ATOM 851 N N . GLY A 1 108 ? -2.024 52.548 16.874 1.00 56.66 108 GLY A N 1
ATOM 852 C CA . GLY A 1 108 ? -2.770 53.671 16.291 1.00 56.66 108 GLY A CA 1
ATOM 853 C C . GLY A 1 108 ? -2.133 55.062 16.391 1.00 56.66 108 GLY A C 1
ATOM 854 O O . GLY A 1 108 ? -2.800 56.017 16.017 1.00 56.66 108 GLY A O 1
ATOM 855 N N . GLU A 1 109 ? -0.897 55.215 16.883 1.00 60.34 109 GLU A N 1
ATOM 856 C CA . GLU A 1 109 ? -0.320 56.551 17.135 1.00 60.34 109 GLU A CA 1
ATOM 857 C C . GLU A 1 109 ? 1.159 56.666 16.736 1.00 60.34 109 GLU A C 1
ATOM 859 O O . GLU A 1 109 ? 2.016 57.015 17.543 1.00 60.34 109 GLU A O 1
ATOM 864 N N . ALA A 1 110 ? 1.488 56.332 15.487 1.00 60.25 110 ALA A N 1
ATOM 865 C CA . ALA A 1 110 ? 2.802 56.640 14.920 1.00 60.25 110 ALA A CA 1
ATOM 866 C C . ALA A 1 110 ? 2.780 56.678 13.385 1.00 60.25 110 ALA A C 1
ATOM 868 O O . ALA A 1 110 ? 3.535 55.954 12.749 1.00 60.25 110 ALA A O 1
ATOM 869 N N . ASP A 1 111 ? 1.914 57.501 12.792 1.00 59.00 111 ASP A N 1
ATOM 870 C CA . ASP A 1 111 ? 2.213 58.126 11.496 1.00 59.00 111 ASP A CA 1
ATOM 871 C C . ASP A 1 111 ? 1.281 59.329 11.274 1.00 59.00 111 ASP A C 1
ATOM 873 O O . ASP A 1 111 ? 0.097 59.194 10.964 1.00 59.00 111 ASP A O 1
ATOM 877 N N . SER A 1 112 ? 1.788 60.535 11.510 1.00 56.78 112 SER A N 1
ATOM 878 C CA . SER A 1 112 ? 1.186 61.781 11.031 1.00 56.78 112 SER A CA 1
ATOM 879 C C . SER A 1 112 ? 2.327 62.629 10.461 1.00 56.78 112 SER A C 1
ATOM 881 O O . SER A 1 112 ? 3.301 62.840 11.188 1.00 56.78 112 SER A O 1
ATOM 883 N N . PRO A 1 113 ? 2.253 63.032 9.179 1.00 65.31 113 PRO A N 1
ATOM 884 C CA . PRO A 1 113 ? 3.297 63.803 8.504 1.00 65.31 113 PRO A CA 1
ATOM 885 C C . PRO A 1 113 ? 3.413 65.246 9.008 1.00 65.31 113 PRO A C 1
ATOM 887 O O . PRO A 1 113 ? 2.399 65.799 9.498 1.00 65.31 113 PRO A O 1
#

Organism: NCBI:txid1796616

pLDDT: mean 80.72, std 13.5, range [50.97, 96.94]

Sequence (113 aa):
MLFLEETLRNIVDLAILLFEYIGVGIIIFAGIRGMIHYIKRDPNTKLLLAKGLAMGLEFKLGSEILRTVVVRKLSEIYIVAGIIVLRAILTILIHWEIKNDEGHLMGGEADSP

Foldseek 3Di:
DVVVLVVLVVVLVVLLVVLLVVLVVLQVVLVVVLVVVVVVVDPCSVVSNVVSNVSSVVSNVVSVVSCVVNVDPPPPPVVVVVVVVVVVVVVVVVVVVVVVVVVVVPPDPPDDD

Secondary structure (DSSP, 8-state):
-HHHHHHHH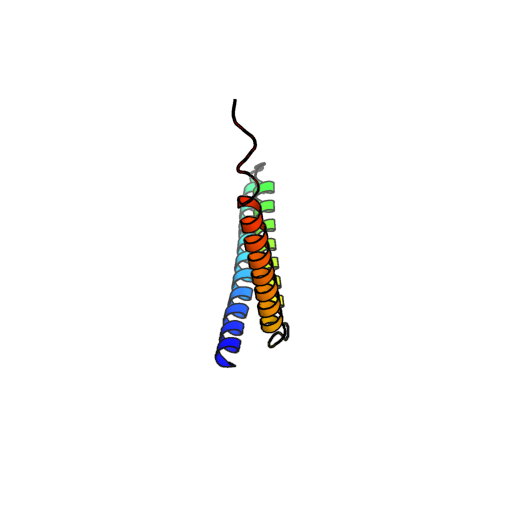HHHHHHHHHHHHHHHHHHHHHHHHHHHHHHTT-TTHHHHHHHHHHHHHHHHHHHHHHHHHHSS--TTHHHHHHHHHHHHHHHHHHHHHHHHHHHTTS-SSS---